Protein AF-A0A7J3YPT7-F1 (afdb_monomer_lite)

Sequence (70 aa):
MSREEIAEKWLKKALADLRVAEKLFEIGEEPWIIAFHAQQAVEKALKAYLILHGKHFGKTHNLSQLIDLC

Structure (mmCIF, N/CA/C/O backbone):
data_AF-A0A7J3YPT7-F1
#
_entry.id   AF-A0A7J3YPT7-F1
#
loop_
_atom_site.group_PDB
_atom_site.id
_atom_site.type_symbol
_atom_site.label_atom_id
_atom_site.label_alt_id
_atom_site.label_comp_id
_atom_site.label_asym_id
_atom_site.label_entity_id
_atom_site.label_seq_id
_atom_site.pdbx_PDB_ins_code
_atom_site.Cartn_x
_atom_site.Cartn_y
_atom_site.Cartn_z
_atom_site.occupancy
_atom_site.B_iso_or_equiv
_atom_site.auth_seq_id
_atom_site.auth_comp_id
_atom_site.auth_asym_id
_atom_site.auth_atom_id
_atom_site.pdbx_PDB_model_num
ATOM 1 N N . MET A 1 1 ? -1.236 4.995 21.735 1.00 77.19 1 MET A N 1
ATOM 2 C CA . MET A 1 1 ? -1.599 5.515 20.406 1.00 77.19 1 MET A CA 1
ATOM 3 C C . MET A 1 1 ? -3.046 5.177 20.132 1.00 77.19 1 MET A C 1
ATOM 5 O O . MET A 1 1 ? -3.442 4.059 20.455 1.00 77.19 1 MET A O 1
ATOM 9 N N . SER A 1 2 ? -3.811 6.111 19.579 1.00 94.25 2 SER A N 1
ATOM 10 C CA . SER A 1 2 ? -5.185 5.879 19.134 1.00 94.25 2 SER A CA 1
ATOM 11 C C . SER A 1 2 ? -5.219 4.994 17.876 1.00 94.25 2 SER A C 1
ATOM 13 O O . SER A 1 2 ? -4.189 4.770 17.230 1.00 94.25 2 SER A O 1
ATOM 15 N N . ARG A 1 3 ? -6.396 4.464 17.513 1.00 94.19 3 ARG A N 1
ATOM 16 C CA . ARG A 1 3 ? -6.548 3.671 16.277 1.00 94.19 3 ARG A CA 1
ATOM 17 C C . ARG A 1 3 ? -6.263 4.520 15.044 1.00 94.19 3 ARG A C 1
ATOM 19 O O . ARG A 1 3 ? -5.647 4.033 14.104 1.00 94.19 3 ARG A O 1
ATOM 26 N N . GLU A 1 4 ? -6.650 5.786 15.090 1.00 96.19 4 GLU A N 1
ATOM 27 C CA . GLU A 1 4 ? -6.429 6.783 14.049 1.00 96.19 4 GLU A CA 1
ATOM 28 C C . GLU A 1 4 ? -4.927 7.005 13.830 1.00 96.19 4 GLU A C 1
ATOM 30 O O . GLU A 1 4 ? -4.459 6.907 12.700 1.00 96.19 4 GLU A O 1
ATOM 35 N N . GLU A 1 5 ? -4.143 7.177 14.902 1.00 97.12 5 GLU A N 1
ATOM 36 C CA . GLU A 1 5 ? -2.683 7.328 14.804 1.00 97.12 5 GLU A CA 1
ATOM 37 C C . GLU A 1 5 ? -2.006 6.074 14.224 1.00 97.12 5 GLU A C 1
ATOM 39 O O . GLU A 1 5 ? -1.030 6.159 13.472 1.00 97.12 5 GLU A O 1
ATOM 44 N N . ILE A 1 6 ? -2.500 4.883 14.577 1.00 96.00 6 ILE A N 1
ATOM 45 C CA . ILE A 1 6 ? -1.969 3.622 14.047 1.00 96.00 6 ILE A CA 1
ATOM 46 C C . ILE A 1 6 ? -2.335 3.480 12.564 1.00 96.00 6 ILE A C 1
ATOM 48 O O . ILE A 1 6 ? -1.466 3.150 11.753 1.00 96.00 6 ILE A O 1
ATOM 52 N N . ALA A 1 7 ? -3.589 3.740 12.197 1.00 97.00 7 ALA A N 1
ATOM 53 C CA . ALA A 1 7 ? -4.058 3.692 10.818 1.00 97.00 7 ALA A CA 1
ATOM 54 C C . ALA A 1 7 ? -3.311 4.701 9.935 1.00 97.00 7 ALA A C 1
ATOM 56 O O . ALA A 1 7 ? -2.859 4.341 8.850 1.00 97.00 7 ALA A O 1
ATOM 57 N N . GLU A 1 8 ? -3.072 5.920 10.424 1.00 97.88 8 GLU A N 1
ATOM 58 C CA . GLU A 1 8 ? -2.299 6.937 9.709 1.00 97.88 8 GLU A CA 1
ATOM 59 C C . GLU A 1 8 ? -0.865 6.460 9.428 1.00 97.88 8 GLU A C 1
ATOM 61 O O . GLU A 1 8 ? -0.342 6.645 8.327 1.00 97.88 8 GLU A O 1
ATOM 66 N N . LYS A 1 9 ? -0.222 5.779 10.385 1.00 97.75 9 LYS A N 1
ATOM 67 C CA . LYS A 1 9 ? 1.110 5.186 10.173 1.00 97.75 9 LYS A CA 1
ATOM 68 C C . LYS A 1 9 ? 1.102 4.107 9.092 1.00 97.75 9 LYS A C 1
ATOM 70 O O . LYS A 1 9 ? 2.061 4.026 8.323 1.00 97.75 9 LYS A O 1
ATOM 75 N N . TRP A 1 10 ? 0.060 3.280 9.020 1.00 97.25 10 TRP A N 1
ATOM 76 C CA . TRP A 1 10 ? -0.086 2.291 7.946 1.00 97.25 10 TRP A CA 1
ATOM 77 C C . TRP A 1 10 ? -0.336 2.954 6.595 1.00 97.25 10 TRP A C 1
ATOM 79 O O . TRP A 1 10 ? 0.324 2.602 5.619 1.00 97.25 10 TRP A O 1
ATOM 89 N N . LEU A 1 11 ? -1.200 3.967 6.556 1.00 98.12 11 LEU A N 1
ATOM 90 C CA . LEU A 1 11 ? -1.505 4.706 5.338 1.00 98.12 11 LEU A CA 1
ATOM 91 C C . LEU A 1 11 ? -0.275 5.453 4.800 1.00 98.12 11 LEU A C 1
ATOM 93 O O . LEU A 1 11 ? -0.005 5.416 3.604 1.00 98.12 11 LEU A O 1
ATOM 97 N N . LYS A 1 12 ? 0.548 6.048 5.674 1.00 98.50 12 LYS A N 1
ATOM 98 C CA . LYS A 1 12 ? 1.830 6.663 5.282 1.00 98.50 12 LYS A CA 1
ATOM 99 C C . LYS A 1 12 ? 2.773 5.668 4.607 1.00 98.50 12 LYS A C 1
ATOM 101 O O . LYS A 1 12 ? 3.445 6.033 3.645 1.00 98.50 12 LYS A O 1
ATOM 106 N N . LYS A 1 13 ? 2.818 4.421 5.089 1.00 98.31 13 LYS A N 1
ATOM 107 C CA . LYS A 1 13 ? 3.603 3.353 4.454 1.00 98.31 13 LYS A CA 1
ATOM 108 C C . LYS A 1 13 ? 3.002 2.947 3.109 1.00 98.31 13 LYS A C 1
ATOM 110 O O . LYS A 1 13 ? 3.746 2.887 2.143 1.00 98.31 13 LYS A O 1
ATOM 115 N N . ALA A 1 14 ? 1.682 2.770 3.033 1.00 98.56 14 ALA A N 1
ATOM 116 C CA . ALA A 1 14 ? 0.981 2.463 1.784 1.00 98.56 14 ALA A CA 1
ATOM 117 C C . ALA A 1 14 ? 1.290 3.489 0.680 1.00 98.56 14 ALA A C 1
ATOM 119 O O . ALA A 1 14 ? 1.646 3.129 -0.437 1.00 98.56 14 ALA A O 1
ATOM 120 N N . LEU A 1 15 ? 1.238 4.780 1.022 1.00 98.75 15 LEU A N 1
ATOM 121 C CA . LE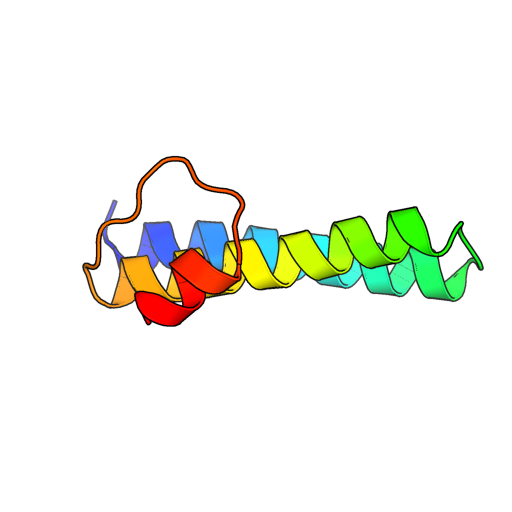U A 1 15 ? 1.578 5.867 0.103 1.00 98.75 15 LEU A CA 1
ATOM 122 C C . LEU A 1 15 ? 3.065 5.888 -0.272 1.00 98.75 15 LEU A C 1
ATOM 124 O O . LEU A 1 15 ? 3.417 6.345 -1.355 1.00 98.75 15 LEU A O 1
ATOM 128 N N . ALA A 1 16 ? 3.953 5.431 0.614 1.00 98.75 16 ALA A N 1
ATOM 129 C CA . ALA A 1 16 ? 5.365 5.284 0.282 1.00 98.75 16 ALA A CA 1
ATOM 130 C C . ALA A 1 16 ? 5.585 4.156 -0.734 1.00 98.75 16 ALA A C 1
ATOM 132 O O . ALA A 1 16 ? 6.313 4.375 -1.696 1.00 98.75 16 ALA A O 1
ATOM 133 N N . ASP A 1 17 ? 4.926 3.007 -0.563 1.00 98.75 17 ASP A N 1
ATOM 134 C CA . ASP A 1 17 ? 4.991 1.905 -1.528 1.00 98.75 17 ASP A CA 1
ATOM 135 C C . ASP A 1 17 ? 4.426 2.307 -2.894 1.00 98.75 17 ASP A C 1
ATOM 137 O O . ASP A 1 17 ? 5.046 2.013 -3.911 1.00 98.75 17 ASP A O 1
ATOM 141 N N . LEU A 1 18 ? 3.308 3.045 -2.923 1.00 98.81 18 LEU A N 1
ATOM 142 C CA . LEU A 1 18 ? 2.730 3.552 -4.170 1.00 98.81 18 LEU A CA 1
ATOM 143 C C . LEU A 1 18 ? 3.715 4.464 -4.913 1.00 98.81 18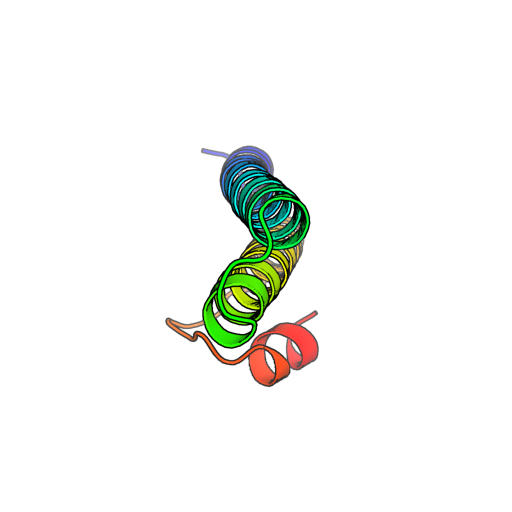 LEU A C 1
ATOM 145 O O . LEU A 1 18 ? 4.005 4.220 -6.079 1.00 98.81 18 LEU A O 1
ATOM 149 N N . ARG A 1 19 ? 4.311 5.444 -4.218 1.00 98.81 19 ARG A N 1
ATOM 150 C CA . ARG A 1 19 ? 5.327 6.325 -4.820 1.00 98.81 19 ARG A CA 1
ATOM 151 C C . ARG A 1 19 ? 6.547 5.565 -5.333 1.00 98.81 19 ARG A C 1
ATOM 153 O O . ARG A 1 19 ? 7.186 6.010 -6.281 1.00 98.81 19 ARG A O 1
ATOM 160 N N . VAL A 1 20 ? 6.931 4.469 -4.676 1.00 98.75 20 VAL A N 1
ATOM 161 C CA . VAL A 1 20 ? 8.026 3.616 -5.156 1.00 98.75 20 VAL A CA 1
ATOM 162 C C . VAL A 1 20 ? 7.597 2.881 -6.423 1.00 98.75 20 VAL A C 1
ATOM 164 O O . VAL A 1 20 ? 8.337 2.924 -7.397 1.00 98.75 20 VAL A O 1
ATOM 167 N N . ALA A 1 21 ? 6.405 2.280 -6.449 1.00 98.75 21 ALA A N 1
ATOM 168 C CA . ALA A 1 21 ? 5.878 1.611 -7.638 1.00 98.75 21 ALA A CA 1
ATOM 169 C C . ALA A 1 21 ? 5.802 2.560 -8.848 1.00 98.75 21 ALA A C 1
ATOM 171 O O . ALA A 1 21 ? 6.241 2.192 -9.934 1.00 98.75 21 ALA A O 1
ATOM 172 N N . GLU A 1 22 ? 5.319 3.790 -8.648 1.00 98.75 22 GLU A N 1
ATOM 173 C CA . GLU A 1 22 ? 5.252 4.833 -9.683 1.00 98.75 22 GLU A CA 1
ATOM 174 C C . GLU A 1 22 ? 6.643 5.172 -10.235 1.00 98.75 22 GLU A C 1
ATOM 176 O O . GLU A 1 22 ? 6.860 5.119 -11.442 1.00 98.75 22 GLU A O 1
ATOM 181 N N . LYS A 1 23 ? 7.622 5.425 -9.359 1.00 98.75 23 LYS A N 1
ATOM 182 C CA . LYS A 1 23 ? 9.001 5.720 -9.779 1.00 98.75 23 LYS A CA 1
ATOM 183 C C . LYS A 1 23 ? 9.668 4.555 -10.502 1.00 98.75 23 LYS A C 1
ATOM 185 O O . LYS A 1 23 ? 10.402 4.775 -11.458 1.00 98.75 23 LYS A O 1
ATOM 190 N N . LEU A 1 24 ? 9.445 3.326 -10.037 1.00 98.69 24 LEU A N 1
ATOM 191 C CA . LEU A 1 24 ? 9.997 2.130 -10.672 1.00 98.69 24 LEU A CA 1
ATOM 192 C C . LEU A 1 24 ? 9.408 1.927 -12.073 1.00 98.69 24 LEU A C 1
ATOM 194 O O . LEU A 1 24 ? 10.128 1.562 -12.998 1.00 98.69 24 LEU A O 1
ATOM 198 N N . PHE A 1 25 ? 8.119 2.223 -12.242 1.00 98.50 25 PHE A N 1
ATOM 199 C CA . PHE A 1 25 ? 7.473 2.216 -13.549 1.00 98.50 25 PHE A CA 1
ATOM 200 C C . PHE A 1 25 ? 8.065 3.273 -14.490 1.00 98.50 25 PHE A C 1
ATOM 202 O O . PHE A 1 25 ? 8.374 2.960 -15.636 1.00 98.50 25 PHE A O 1
ATOM 209 N N . GLU A 1 26 ? 8.291 4.497 -14.004 1.00 98.56 26 GLU A N 1
ATOM 210 C CA . GLU A 1 26 ? 8.887 5.585 -14.794 1.00 98.56 26 GLU A CA 1
ATOM 211 C C . GLU A 1 26 ? 10.293 5.256 -15.316 1.00 98.56 26 GLU A C 1
ATOM 213 O O . GLU A 1 26 ? 10.622 5.606 -16.449 1.00 98.56 26 GLU A O 1
ATOM 218 N N . ILE A 1 27 ? 11.122 4.577 -14.515 1.00 98.44 27 ILE A N 1
ATOM 219 C CA . ILE A 1 27 ? 12.489 4.200 -14.917 1.00 98.44 27 ILE A CA 1
ATOM 220 C C . ILE A 1 27 ? 12.554 2.891 -15.720 1.00 98.44 27 ILE A C 1
ATOM 222 O O . ILE A 1 27 ? 13.644 2.491 -16.121 1.00 98.44 27 ILE A O 1
ATOM 226 N N . GLY A 1 28 ? 11.415 2.231 -15.959 1.00 97.94 28 GLY A N 1
ATOM 227 C CA . GLY A 1 28 ? 11.351 0.976 -16.710 1.00 97.94 28 GLY A CA 1
ATOM 228 C C . GLY A 1 28 ? 11.929 -0.231 -15.967 1.00 97.94 28 GLY A C 1
ATOM 229 O O . GLY A 1 28 ? 12.541 -1.090 -16.597 1.00 97.94 28 GLY A O 1
ATOM 230 N N . GLU A 1 29 ? 11.764 -0.288 -14.644 1.00 98.56 29 GLU A N 1
ATOM 231 C CA . GLU A 1 29 ? 12.181 -1.431 -13.825 1.00 98.56 29 GLU A CA 1
ATOM 232 C C . GLU A 1 29 ? 11.393 -2.710 -14.167 1.00 98.56 29 GLU A C 1
ATOM 234 O O . GLU A 1 29 ? 10.307 -2.672 -14.754 1.00 98.56 29 GLU A O 1
ATOM 239 N N . GLU A 1 30 ? 11.923 -3.859 -13.751 1.00 98.56 30 GLU A N 1
ATOM 240 C CA . GLU A 1 30 ? 11.287 -5.161 -13.905 1.00 98.56 30 GLU A CA 1
ATOM 241 C C . GLU A 1 30 ? 9.822 -5.171 -13.403 1.00 98.56 30 GLU A C 1
ATOM 243 O O . GLU A 1 30 ? 9.551 -4.849 -12.235 1.00 98.56 30 GLU A O 1
ATOM 248 N N . PRO A 1 31 ? 8.852 -5.617 -14.232 1.00 98.31 31 PRO A N 1
ATOM 249 C CA . PRO A 1 31 ? 7.426 -5.560 -13.901 1.00 98.31 31 PRO A CA 1
ATOM 250 C C . PRO A 1 31 ? 7.046 -6.225 -12.575 1.00 98.31 31 PRO A C 1
ATOM 252 O O . PRO A 1 31 ? 6.137 -5.765 -11.883 1.00 98.31 31 PRO A O 1
ATOM 255 N N . TRP A 1 32 ? 7.740 -7.301 -12.194 1.00 98.19 32 TRP A N 1
ATOM 256 C CA . TRP A 1 32 ? 7.456 -8.014 -10.949 1.00 98.19 32 TRP A CA 1
ATOM 257 C C . TRP A 1 32 ? 7.828 -7.194 -9.701 1.00 98.19 32 TRP A C 1
ATOM 259 O O . TRP A 1 32 ? 7.156 -7.319 -8.677 1.00 98.19 32 TRP A O 1
ATOM 269 N N . ILE A 1 33 ? 8.837 -6.318 -9.787 1.00 98.25 33 ILE A N 1
ATOM 270 C CA . ILE A 1 33 ? 9.246 -5.422 -8.693 1.00 98.25 33 ILE A CA 1
ATOM 271 C C . ILE A 1 33 ? 8.217 -4.298 -8.538 1.00 98.25 33 ILE A C 1
ATOM 273 O O . ILE A 1 33 ? 7.775 -3.999 -7.426 1.00 98.25 33 ILE A O 1
ATOM 277 N N . ILE A 1 34 ? 7.767 -3.722 -9.657 1.00 98.69 34 ILE A N 1
ATOM 278 C CA . ILE A 1 34 ? 6.701 -2.710 -9.675 1.00 98.69 34 ILE A CA 1
ATOM 279 C C . ILE A 1 34 ? 5.423 -3.290 -9.054 1.00 98.69 34 ILE A C 1
ATOM 281 O O . ILE A 1 34 ? 4.837 -2.697 -8.143 1.00 98.69 34 ILE A O 1
ATOM 285 N N . ALA A 1 35 ? 5.020 -4.486 -9.496 1.00 98.25 35 ALA A N 1
ATOM 286 C CA . ALA A 1 35 ? 3.838 -5.175 -8.990 1.00 98.25 35 ALA A CA 1
ATOM 287 C C . ALA A 1 35 ? 3.951 -5.519 -7.497 1.00 98.25 35 ALA A C 1
ATOM 289 O O . ALA A 1 35 ? 2.962 -5.408 -6.772 1.00 98.25 35 ALA A O 1
ATOM 290 N N . PHE A 1 36 ? 5.144 -5.884 -7.014 1.00 97.88 36 PHE A N 1
ATOM 291 C CA . PHE A 1 36 ? 5.389 -6.113 -5.591 1.00 97.88 36 P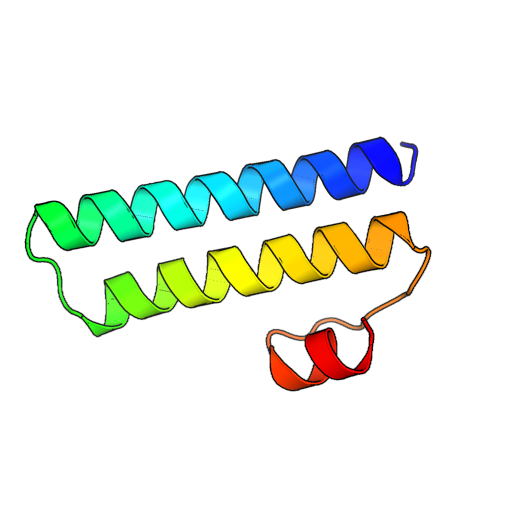HE A CA 1
ATOM 292 C C . PHE A 1 36 ? 5.104 -4.855 -4.758 1.00 97.88 36 PHE A C 1
ATOM 294 O O . PHE A 1 36 ? 4.364 -4.921 -3.775 1.00 97.88 36 PHE A O 1
ATOM 301 N N . HIS A 1 37 ? 5.620 -3.692 -5.164 1.00 98.38 37 HIS A N 1
ATOM 302 C CA . HIS A 1 37 ? 5.350 -2.440 -4.451 1.00 98.38 37 HIS A CA 1
ATOM 303 C C . HIS A 1 37 ? 3.883 -2.003 -4.560 1.00 98.38 37 HIS A C 1
ATOM 305 O O . HIS A 1 37 ? 3.304 -1.553 -3.571 1.00 98.38 37 HIS A O 1
ATOM 311 N N . ALA A 1 38 ? 3.241 -2.210 -5.711 1.00 98.31 38 ALA A N 1
ATOM 312 C CA . ALA A 1 38 ? 1.811 -1.949 -5.865 1.00 98.31 38 ALA A CA 1
ATOM 313 C C . ALA A 1 38 ? 0.958 -2.835 -4.932 1.00 98.31 38 ALA A C 1
ATOM 315 O O . ALA A 1 38 ? 0.076 -2.333 -4.233 1.00 98.31 38 ALA A O 1
ATOM 316 N N . GLN A 1 39 ? 1.256 -4.138 -4.850 1.00 97.81 39 GLN A N 1
ATOM 317 C CA . GLN A 1 39 ? 0.588 -5.067 -3.930 1.00 97.81 39 GLN A CA 1
ATOM 318 C C . GLN A 1 39 ? 0.761 -4.620 -2.474 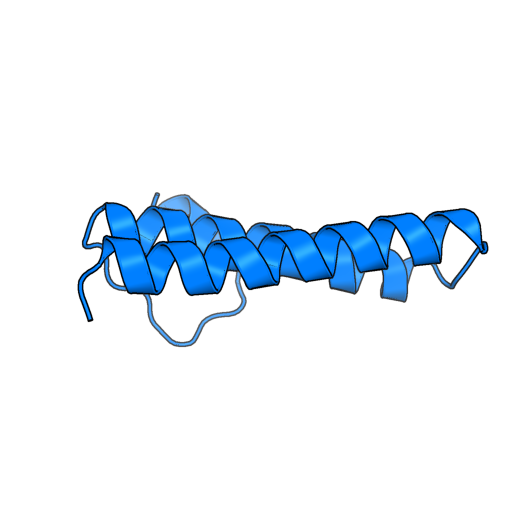1.00 97.81 39 GLN A C 1
ATOM 320 O O . GLN A 1 39 ? -0.209 -4.594 -1.714 1.00 97.81 39 GLN A O 1
ATOM 325 N N . GLN A 1 40 ? 1.974 -4.209 -2.100 1.00 97.94 40 GLN A N 1
ATOM 326 C CA . GLN A 1 40 ? 2.282 -3.714 -0.763 1.00 97.94 40 GLN A CA 1
ATOM 327 C C . GLN A 1 40 ? 1.515 -2.433 -0.418 1.00 97.94 40 GLN A C 1
ATOM 329 O O . GLN A 1 40 ? 1.021 -2.306 0.705 1.00 97.94 40 GLN A O 1
ATOM 334 N N . ALA A 1 41 ? 1.366 -1.507 -1.368 1.00 98.50 41 ALA A N 1
ATOM 335 C CA . ALA A 1 41 ? 0.565 -0.302 -1.177 1.00 98.50 41 ALA A CA 1
ATOM 336 C C . ALA A 1 41 ? -0.890 -0.652 -0.823 1.00 98.50 41 ALA A C 1
ATOM 338 O O . ALA A 1 41 ? -1.422 -0.165 0.179 1.00 98.50 41 ALA A O 1
ATOM 339 N N . VAL A 1 42 ? -1.507 -1.561 -1.587 1.00 97.88 42 VAL A N 1
ATOM 340 C CA . VAL A 1 42 ? -2.881 -2.030 -1.342 1.00 97.88 42 VAL A CA 1
ATOM 341 C C . VAL A 1 42 ? -2.991 -2.730 0.013 1.00 97.88 42 VAL A C 1
ATOM 343 O O . VAL A 1 42 ? -3.866 -2.392 0.809 1.00 97.88 42 VAL A O 1
ATOM 346 N N . GLU A 1 43 ? -2.080 -3.656 0.323 1.00 97.19 43 GLU A N 1
ATOM 347 C CA . GLU A 1 43 ? -2.089 -4.398 1.589 1.00 97.19 43 GLU A CA 1
ATOM 348 C C . GLU A 1 43 ? -2.073 -3.454 2.796 1.00 97.19 43 GLU A C 1
ATOM 350 O O . GLU A 1 43 ? -2.860 -3.597 3.736 1.00 97.19 43 GLU A O 1
ATOM 355 N N . LYS A 1 44 ? -1.180 -2.462 2.773 1.00 97.44 44 LYS A N 1
ATOM 356 C CA . LYS A 1 44 ? -1.021 -1.514 3.876 1.00 97.44 44 LYS A CA 1
ATOM 357 C C . LYS A 1 44 ? -2.202 -0.547 3.981 1.00 97.44 44 LYS A C 1
ATOM 359 O O . LYS A 1 44 ? -2.569 -0.185 5.100 1.00 97.44 44 LYS A O 1
ATOM 364 N N . ALA A 1 45 ? -2.824 -0.173 2.863 1.00 98.06 45 ALA A N 1
ATOM 365 C CA . ALA A 1 45 ? -4.034 0.646 2.857 1.00 98.06 45 ALA A CA 1
ATOM 366 C C . ALA A 1 45 ? -5.233 -0.104 3.462 1.00 98.06 45 ALA A C 1
ATOM 368 O O . ALA A 1 45 ? -5.912 0.437 4.335 1.00 98.06 45 ALA A O 1
ATOM 369 N N . LEU A 1 46 ? -5.444 -1.371 3.087 1.00 97.31 46 LEU A N 1
ATOM 370 C CA . LEU A 1 46 ? -6.494 -2.213 3.675 1.00 97.31 46 LEU A CA 1
ATOM 371 C C . LEU A 1 46 ? -6.273 -2.404 5.181 1.00 97.31 46 LEU A C 1
ATOM 373 O O . LEU A 1 46 ? -7.198 -2.259 5.974 1.00 97.31 46 LEU A O 1
ATOM 377 N N . LYS A 1 47 ? 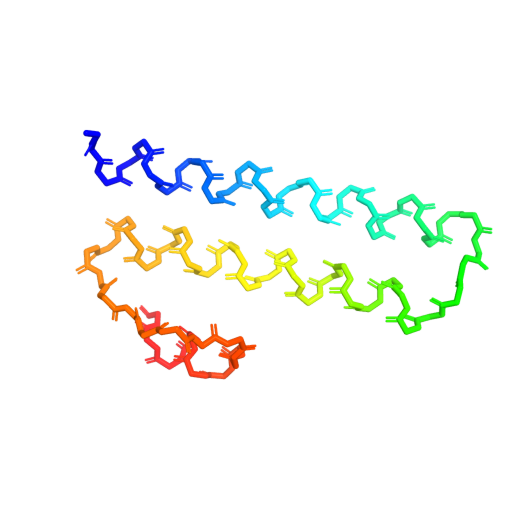-5.027 -2.639 5.613 1.00 95.56 47 LYS A N 1
ATOM 378 C CA . LYS A 1 47 ? -4.687 -2.721 7.044 1.00 95.56 47 LYS A CA 1
ATOM 379 C C . LYS A 1 47 ? -5.000 -1.423 7.792 1.00 95.56 47 LYS A C 1
ATOM 381 O O . LYS A 1 47 ? -5.532 -1.485 8.898 1.00 95.56 47 LYS A O 1
ATOM 386 N N . ALA A 1 48 ? -4.717 -0.259 7.201 1.00 97.00 48 ALA A N 1
ATOM 387 C CA . ALA A 1 48 ? -5.100 1.032 7.776 1.00 97.00 48 ALA A CA 1
ATOM 388 C C . ALA A 1 48 ? -6.626 1.153 7.935 1.00 97.00 48 ALA A C 1
ATOM 390 O O . ALA A 1 48 ? -7.100 1.525 9.010 1.00 97.00 48 ALA A O 1
ATOM 391 N N . TYR A 1 49 ? -7.385 0.780 6.899 1.00 97.12 49 TYR A N 1
ATOM 392 C CA . TYR A 1 49 ? -8.849 0.776 6.912 1.00 97.12 49 TYR A CA 1
ATOM 393 C C . TYR A 1 49 ? -9.415 -0.121 8.022 1.00 97.12 49 TYR A C 1
ATOM 395 O O . TYR A 1 49 ? -10.229 0.332 8.828 1.00 97.12 49 TYR A O 1
ATOM 403 N N . LEU A 1 50 ? -8.943 -1.365 8.124 1.00 96.25 50 LEU A N 1
ATOM 404 C CA . LEU A 1 50 ? -9.398 -2.318 9.141 1.00 96.25 50 LEU A CA 1
ATOM 405 C C . LEU A 1 50 ? -9.123 -1.817 10.566 1.00 96.25 50 LEU A C 1
ATOM 407 O O . LEU A 1 50 ? -9.995 -1.915 11.430 1.00 96.25 50 LEU A O 1
ATOM 411 N N . ILE A 1 51 ? -7.949 -1.218 10.807 1.00 95.69 51 ILE A N 1
ATOM 412 C CA . ILE A 1 51 ? -7.587 -0.643 12.115 1.00 95.69 51 ILE A CA 1
ATOM 413 C C . ILE A 1 51 ? -8.528 0.499 12.493 1.00 95.69 51 ILE A C 1
ATOM 415 O O . ILE A 1 51 ? -9.005 0.534 13.628 1.00 95.69 51 ILE A O 1
ATOM 419 N N . LEU A 1 52 ? -8.827 1.401 11.552 1.00 95.75 52 LEU A N 1
ATOM 420 C CA . LEU A 1 52 ? -9.798 2.485 11.746 1.00 95.75 52 LEU A CA 1
ATOM 421 C C . LEU A 1 52 ? -11.173 1.949 12.167 1.00 95.75 52 LEU A C 1
ATOM 423 O O . LEU A 1 52 ? -11.806 2.506 13.061 1.00 95.75 52 LEU A O 1
ATOM 427 N N . HIS A 1 53 ? -11.588 0.815 11.603 1.00 95.56 53 HIS A N 1
ATOM 428 C CA . HIS A 1 53 ? -12.858 0.157 11.922 1.00 95.56 53 HIS A CA 1
ATOM 429 C C . HIS A 1 53 ? -12.780 -0.779 13.141 1.00 95.56 53 HIS A C 1
ATOM 431 O O . HIS A 1 53 ? -13.754 -1.453 13.467 1.00 95.56 53 HIS A O 1
ATOM 437 N N . GLY A 1 54 ? -11.645 -0.831 13.848 1.00 94.06 54 GLY A N 1
ATOM 438 C CA . GLY A 1 54 ? -11.461 -1.707 15.008 1.00 94.06 54 GLY A CA 1
ATOM 439 C C . GLY A 1 54 ? -11.457 -3.198 14.684 1.00 94.06 54 GLY A C 1
ATOM 440 O O . GLY A 1 54 ? -11.670 -4.007 15.584 1.00 94.06 54 GLY A O 1
ATOM 441 N N . LYS A 1 55 ? -11.230 -3.570 13.422 1.00 93.25 55 LYS A N 1
ATOM 442 C CA . LYS A 1 55 ? -11.159 -4.964 12.993 1.00 93.25 55 LYS A CA 1
ATOM 443 C C . LYS A 1 55 ? -9.739 -5.492 13.175 1.00 93.25 55 LYS A C 1
ATOM 445 O O . LYS A 1 55 ? -8.761 -4.875 12.751 1.00 93.25 55 LYS A O 1
ATOM 450 N N . HIS A 1 56 ? -9.631 -6.657 13.807 1.00 84.94 56 HIS A N 1
ATOM 451 C CA . HIS A 1 56 ? -8.368 -7.371 13.942 1.00 84.94 56 HIS A CA 1
ATOM 452 C C . HIS A 1 56 ? -8.115 -8.253 12.720 1.00 84.94 56 HIS A C 1
ATOM 454 O O . HIS A 1 56 ? -9.015 -8.919 12.219 1.00 84.94 56 HIS A O 1
ATOM 460 N N . PHE A 1 57 ? -6.861 -8.297 12.282 1.00 87.19 57 PHE A N 1
ATOM 461 C CA . PHE A 1 57 ? -6.373 -9.217 11.261 1.00 87.19 57 PHE A CA 1
ATOM 462 C C . PHE A 1 57 ? -5.109 -9.913 11.777 1.00 87.19 57 PHE A C 1
ATOM 464 O O . PHE A 1 57 ? -4.326 -9.333 12.533 1.00 87.19 57 PHE A O 1
ATOM 471 N N . GLY A 1 58 ? -4.912 -11.173 11.390 1.00 81.25 58 GLY A N 1
ATOM 472 C CA . GLY A 1 58 ? -3.703 -11.925 11.728 1.00 81.25 58 GLY A CA 1
ATOM 473 C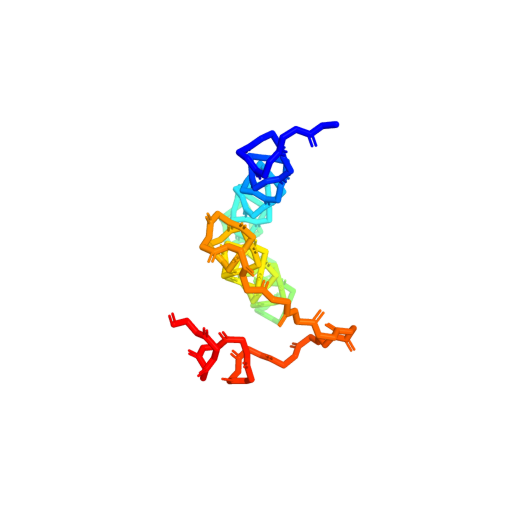 C . GLY A 1 58 ? -2.467 -11.441 10.961 1.00 81.25 58 GLY A C 1
ATOM 474 O O . GLY A 1 58 ? -2.538 -10.552 10.111 1.00 81.25 58 GLY A O 1
ATOM 475 N N . LYS A 1 59 ? -1.307 -12.063 11.213 1.00 76.31 59 LYS A N 1
ATOM 476 C CA . LYS A 1 59 ? -0.120 -11.885 10.359 1.00 76.31 59 LYS A CA 1
ATOM 477 C C . LYS A 1 59 ? -0.384 -12.536 8.998 1.00 76.31 59 LYS A C 1
ATOM 479 O O . LYS A 1 59 ? -0.094 -13.710 8.808 1.00 76.31 59 LYS A O 1
ATOM 484 N N . THR A 1 60 ? -0.963 -11.773 8.076 1.00 78.88 60 THR A N 1
ATOM 485 C CA . THR A 1 60 ? -1.243 -12.204 6.705 1.00 78.88 60 THR A CA 1
ATOM 486 C C . THR A 1 60 ? -0.766 -11.162 5.696 1.00 78.88 60 THR A C 1
ATOM 488 O O . THR A 1 60 ? -0.835 -9.950 5.946 1.00 78.88 60 THR A O 1
ATOM 491 N N . HIS A 1 61 ? -0.262 -11.666 4.571 1.00 72.12 61 HIS A N 1
ATOM 492 C CA . HIS A 1 61 ? 0.040 -10.911 3.350 1.00 72.12 61 HIS A CA 1
ATOM 493 C C . HIS A 1 61 ? -0.972 -11.225 2.232 1.00 72.12 61 HIS A C 1
ATOM 495 O O . HIS A 1 61 ? -0.796 -10.835 1.083 1.00 72.12 61 HIS A O 1
ATOM 501 N N . ASN A 1 62 ? -2.040 -11.966 2.549 1.00 87.56 62 ASN A N 1
ATOM 502 C CA . ASN A 1 62 ? -3.065 -12.327 1.583 1.00 87.56 62 ASN A CA 1
ATOM 503 C C . ASN A 1 62 ? -4.075 -11.177 1.442 1.00 87.56 62 ASN A C 1
ATOM 505 O O . ASN A 1 62 ? -4.828 -10.891 2.372 1.00 87.56 62 ASN A O 1
ATOM 509 N N . LEU A 1 63 ? -4.094 -10.533 0.272 1.00 90.00 63 LEU A N 1
ATOM 510 C CA . LEU A 1 63 ? -5.021 -9.436 -0.013 1.00 90.00 63 LEU A CA 1
ATOM 511 C C . LEU A 1 63 ? -6.487 -9.867 0.053 1.00 90.00 63 LEU A C 1
ATOM 513 O O . LEU A 1 63 ? -7.286 -9.137 0.626 1.00 90.00 63 LEU A O 1
ATOM 517 N N . SER A 1 64 ? -6.838 -11.040 -0.479 1.00 91.12 64 SER A N 1
ATOM 518 C CA . SER A 1 64 ? -8.218 -11.542 -0.461 1.00 91.12 64 SER A CA 1
ATOM 519 C C . SER A 1 64 ? -8.739 -11.663 0.969 1.00 91.12 64 SER A C 1
ATOM 521 O O . SER A 1 64 ? -9.806 -11.148 1.269 1.00 91.12 64 SER A O 1
ATOM 523 N N . GLN A 1 65 ? -7.929 -12.203 1.885 1.00 90.31 65 GLN A N 1
ATOM 524 C CA . GLN A 1 65 ? -8.303 -12.281 3.303 1.00 90.31 65 GLN A CA 1
ATOM 525 C C . GLN A 1 65 ? -8.514 -10.905 3.942 1.00 90.31 65 GLN A C 1
ATOM 527 O O . GLN A 1 65 ? -9.369 -10.755 4.807 1.00 90.31 65 GLN A O 1
ATOM 532 N N . LEU A 1 66 ? -7.721 -9.897 3.566 1.00 91.94 66 LEU A N 1
ATOM 533 C CA . LEU A 1 66 ? -7.897 -8.539 4.088 1.00 91.94 66 LEU A CA 1
ATOM 534 C C . LEU A 1 66 ? -9.154 -7.876 3.519 1.00 91.94 66 LEU A C 1
ATOM 536 O O . LEU A 1 66 ? -9.827 -7.151 4.245 1.00 91.94 66 LEU A O 1
ATOM 540 N N . ILE A 1 67 ? -9.473 -8.137 2.250 1.00 93.31 67 ILE A N 1
ATOM 541 C CA . ILE A 1 67 ? -10.692 -7.655 1.592 1.00 93.31 67 ILE A CA 1
ATOM 542 C C . ILE A 1 67 ? -11.931 -8.286 2.232 1.00 93.31 67 ILE A C 1
ATOM 544 O O . ILE A 1 67 ? -12.861 -7.556 2.547 1.00 93.31 67 ILE A O 1
ATOM 548 N N . ASP A 1 68 ? -11.916 -9.593 2.511 1.00 93.62 68 ASP A N 1
ATOM 549 C CA . ASP A 1 68 ? -13.024 -10.295 3.180 1.00 93.62 68 ASP A CA 1
ATOM 550 C C . ASP A 1 68 ? -13.321 -9.734 4.582 1.00 93.62 68 ASP A C 1
ATOM 552 O O . ASP A 1 68 ? -14.424 -9.879 5.110 1.00 93.62 68 ASP A O 1
ATOM 556 N N . LEU A 1 69 ? -12.325 -9.096 5.203 1.00 90.50 69 LEU A N 1
ATOM 557 C CA . LEU A 1 69 ? -12.464 -8.441 6.497 1.00 90.50 69 LEU A CA 1
ATOM 558 C C . LEU A 1 69 ? -12.932 -6.990 6.390 1.00 90.50 69 LEU A C 1
ATOM 560 O O . LEU A 1 69 ? -13.309 -6.448 7.427 1.00 90.50 69 LEU A O 1
ATOM 564 N N . CYS A 1 70 ? -12.883 -6.336 5.226 1.00 89.19 70 CYS A N 1
ATOM 565 C CA . CYS A 1 70 ? -13.284 -4.931 5.080 1.00 89.19 70 CYS A CA 1
ATOM 566 C C . CYS A 1 70 ? -14.797 -4.774 5.241 1.00 89.19 70 CYS A C 1
ATOM 568 O O . CYS A 1 70 ? -15.183 -3.943 6.097 1.00 89.19 70 CYS A O 1
#

Foldseek 3Di:
DALLVVLVVLQVQLVVLQVVLVVCVVVVHDPVSSVVSPLSSLQSNLVSVCSVVVHDDDPDSDNVSSVVSD

Secondary structure (DSSP, 8-state):
--HHHHHHHHHHHHHHHHHHHHHHHHTT--HHHHHHHHHHHHHHHHHHHHHHTT----S---HHHHHHT-

pLDDT: mean 94.9, std 5.91, range [72.12, 98.81]

Radius of gyration: 13.03 Å; chains: 1; bounding box: 26×20×37 Å